Protein AF-A0A523D3I6-F1 (afdb_monomer_lite)

Foldseek 3Di:
DQDPLQVVLVVCVVVVVLVSSLVSLVVSCVVCVQDLSSLVSNLVSLVSVCVVPVDLVSLVVNVVSLVSSVVHPDDPVSVVVSVVSVVVSVVVVVVVVVVVVVVVVVVPPD

Secondary structure (DSSP, 8-state):
---HHHHHHHHHHHHT-HHHHHHHHHHHHHH-TT-HHHHHHHHHHHHHHHHHS--HHHHHHHHHHHHHHHTS---HHHHHHHHHHHHHHHHHHHHHHHHHHHHHHHTT--

Sequence (110 aa):
MSGSAYQRGRQLLKEGELADAIWAFMDELQENPDEPAGYFALMEAYQLSYTVFPDPQLLQQVKNVLVGARDQDLDEEQERLADAIERGIDAEIEARALQEGQERHEGHEG

pLDDT: mean 92.33, std 10.92, range [47.56, 98.56]

Radius of gyration: 16.26 Å; chains: 1; bounding box: 41×22×52 Å

Structure (mmCIF, N/CA/C/O backbone):
data_AF-A0A523D3I6-F1
#
_entry.id   AF-A0A523D3I6-F1
#
loop_
_atom_site.group_PDB
_atom_site.id
_atom_site.type_symbol
_atom_site.label_atom_id
_atom_site.label_alt_id
_atom_site.label_comp_id
_atom_site.label_asym_id
_atom_site.label_entity_id
_atom_site.label_seq_id
_atom_site.pdbx_PDB_ins_code
_atom_site.Cartn_x
_atom_site.Cartn_y
_atom_site.Cartn_z
_atom_site.occupancy
_atom_site.B_iso_or_equiv
_atom_site.auth_seq_id
_atom_site.auth_comp_id
_atom_site.auth_asym_id
_atom_site.auth_atom_id
_atom_site.pdbx_PDB_model_num
ATOM 1 N N . MET A 1 1 ? -10.052 4.256 16.866 1.00 47.56 1 MET A N 1
ATOM 2 C CA . MET A 1 1 ? -8.762 4.421 17.585 1.00 47.56 1 MET A CA 1
ATOM 3 C C . MET A 1 1 ? -7.803 3.481 16.889 1.00 47.56 1 MET A C 1
ATOM 5 O O . MET A 1 1 ? -8.185 2.333 16.748 1.00 47.56 1 MET A O 1
ATOM 9 N N . SER A 1 2 ? -6.645 3.936 16.409 1.00 61.56 2 SER A N 1
ATOM 10 C CA . SER A 1 2 ? -5.723 3.038 15.701 1.00 61.56 2 SER A CA 1
ATOM 11 C C . SER A 1 2 ? -5.165 1.963 16.635 1.00 61.56 2 SER A C 1
ATOM 13 O O . SER A 1 2 ? -4.827 2.272 17.785 1.00 61.56 2 SER A O 1
ATOM 15 N N . GLY A 1 3 ? -5.090 0.721 16.150 1.00 74.62 3 GLY A N 1
ATOM 16 C CA . GLY A 1 3 ? -4.553 -0.402 16.906 1.00 74.62 3 GLY A CA 1
ATOM 17 C C . GLY A 1 3 ? -3.071 -0.235 17.248 1.00 74.62 3 GLY A C 1
ATOM 18 O O . GLY A 1 3 ? -2.343 0.599 16.692 1.00 74.62 3 GLY A O 1
ATOM 19 N N . SER A 1 4 ? -2.608 -1.036 18.210 1.00 87.00 4 SER A N 1
ATOM 20 C CA . SER A 1 4 ? -1.189 -1.091 18.586 1.00 87.00 4 SER A CA 1
ATOM 21 C C . SER A 1 4 ? -0.312 -1.467 17.386 1.00 87.00 4 SER A C 1
ATOM 23 O O . SER A 1 4 ? 0.821 -0.990 17.279 1.00 87.00 4 SER A O 1
ATOM 25 N N . ALA A 1 5 ? -0.826 -2.320 16.497 1.00 92.94 5 ALA A N 1
ATOM 26 C CA . ALA A 1 5 ? -0.135 -2.775 15.301 1.00 92.94 5 ALA A CA 1
ATOM 27 C C . ALA A 1 5 ? 0.007 -1.641 14.269 1.00 92.94 5 ALA A C 1
ATOM 29 O O . ALA A 1 5 ? 1.120 -1.386 13.803 1.00 92.94 5 ALA A O 1
ATOM 30 N N . TYR A 1 6 ? -1.048 -0.852 14.029 1.00 95.88 6 TYR A N 1
ATOM 31 C CA . TYR A 1 6 ? -0.986 0.329 13.160 1.00 95.88 6 TYR A CA 1
ATOM 32 C C . TYR A 1 6 ? 0.110 1.316 13.569 1.00 95.88 6 TYR A C 1
ATOM 34 O O . TYR A 1 6 ? 0.914 1.755 12.744 1.00 95.88 6 TYR A O 1
ATOM 42 N N . GLN A 1 7 ? 0.166 1.687 14.852 1.00 96.06 7 GLN A N 1
ATOM 43 C CA . GLN A 1 7 ? 1.149 2.665 15.334 1.00 96.06 7 GLN A CA 1
ATOM 44 C C . GLN A 1 7 ? 2.581 2.159 15.152 1.00 96.06 7 GLN A C 1
ATOM 46 O O . GLN A 1 7 ? 3.458 2.920 14.732 1.00 96.06 7 GLN A O 1
ATOM 51 N N . ARG A 1 8 ? 2.801 0.866 15.412 1.00 97.00 8 ARG A N 1
ATOM 52 C CA . ARG A 1 8 ? 4.078 0.200 15.160 1.00 97.00 8 ARG A CA 1
ATOM 53 C C . ARG A 1 8 ? 4.435 0.229 13.673 1.00 97.00 8 ARG A C 1
ATOM 55 O O . ARG A 1 8 ? 5.545 0.637 13.345 1.00 97.00 8 ARG A O 1
ATOM 62 N N . GLY A 1 9 ? 3.504 -0.115 12.782 1.00 97.81 9 GLY A N 1
ATOM 63 C CA . GLY A 1 9 ? 3.719 -0.055 11.333 1.00 97.81 9 GLY A CA 1
ATOM 64 C C . GLY A 1 9 ? 4.097 1.349 10.854 1.00 97.81 9 GLY A C 1
ATOM 65 O O . GLY A 1 9 ? 5.062 1.517 10.109 1.00 97.81 9 GLY A O 1
ATOM 66 N N . ARG A 1 10 ? 3.420 2.394 11.355 1.00 98.00 10 ARG A N 1
ATOM 67 C CA . ARG A 1 10 ? 3.763 3.795 11.035 1.00 98.00 10 ARG A CA 1
ATOM 68 C C . ARG A 1 10 ? 5.162 4.183 11.511 1.00 98.00 10 ARG A C 1
ATOM 70 O O . ARG A 1 10 ? 5.792 5.022 10.869 1.00 98.00 10 ARG A O 1
ATOM 77 N N . GLN A 1 11 ? 5.624 3.642 12.637 1.00 98.06 11 GLN A N 1
ATOM 78 C CA . GLN A 1 11 ? 6.975 3.896 13.134 1.00 98.06 11 GLN A CA 1
ATOM 79 C C . GLN A 1 11 ? 8.024 3.188 12.269 1.00 98.06 11 GLN A C 1
ATOM 81 O O . GLN A 1 11 ? 8.970 3.834 11.829 1.00 98.06 11 GLN A O 1
ATOM 86 N N . LEU A 1 12 ? 7.803 1.913 11.944 1.00 98.38 12 LEU A N 1
ATOM 87 C CA . LEU A 1 12 ? 8.688 1.121 11.083 1.00 98.38 12 LEU A CA 1
ATOM 88 C C . LEU A 1 12 ? 8.820 1.730 9.679 1.00 98.38 12 LEU A C 1
ATOM 90 O O . LEU A 1 12 ? 9.926 1.834 9.155 1.00 98.38 12 LEU A O 1
ATOM 94 N N . LEU A 1 13 ? 7.724 2.249 9.108 1.00 97.25 13 LEU A N 1
ATOM 95 C CA . LEU A 1 13 ? 7.772 2.998 7.846 1.00 97.25 13 LEU A CA 1
ATOM 96 C C . LEU A 1 13 ? 8.708 4.208 7.907 1.00 97.25 13 LEU A C 1
ATOM 98 O O . LEU A 1 13 ? 9.458 4.449 6.966 1.00 97.25 13 LEU A O 1
ATOM 102 N N . LYS A 1 14 ? 8.680 4.974 9.005 1.00 97.00 14 LYS A N 1
ATOM 103 C CA . LYS A 1 14 ? 9.562 6.142 9.179 1.00 97.00 14 LYS A CA 1
ATOM 104 C C . LYS A 1 14 ? 11.027 5.744 9.316 1.00 97.00 14 LYS A C 1
ATOM 106 O O . LYS A 1 14 ? 11.898 6.523 8.942 1.00 97.00 14 LYS A O 1
ATOM 111 N N . GLU A 1 15 ? 11.284 4.569 9.875 1.00 97.62 15 GLU A N 1
ATOM 112 C CA . GLU A 1 15 ? 12.625 4.007 10.042 1.00 97.62 15 GLU A CA 1
ATOM 113 C C . GLU A 1 15 ? 13.148 3.357 8.750 1.00 97.62 15 GLU A C 1
ATOM 115 O O . GLU A 1 15 ? 14.345 3.116 8.633 1.00 97.62 15 GLU A O 1
ATOM 120 N N . GLY A 1 16 ? 12.282 3.147 7.751 1.00 96.94 16 GLY A N 1
ATOM 121 C CA . GLY A 1 16 ? 12.629 2.477 6.497 1.00 96.94 16 GLY A CA 1
ATOM 122 C C . GLY A 1 16 ? 12.625 0.950 6.598 1.00 96.94 16 GLY A C 1
ATOM 123 O O . GLY A 1 16 ? 13.046 0.276 5.661 1.00 96.94 16 GLY A O 1
ATOM 124 N N . GLU A 1 17 ? 12.117 0.396 7.699 1.00 98.19 17 GLU A N 1
ATOM 125 C CA . GLU A 1 17 ? 11.983 -1.044 7.931 1.00 98.19 17 GLU A CA 1
ATOM 126 C C . GLU A 1 17 ? 10.724 -1.568 7.218 1.00 98.19 17 GLU A C 1
ATOM 128 O O . GLU A 1 17 ? 9.708 -1.904 7.828 1.00 98.19 17 GLU A O 1
ATOM 133 N N . LEU A 1 18 ? 10.765 -1.562 5.882 1.00 98.06 18 LEU A N 1
ATOM 134 C CA . LEU A 1 18 ? 9.585 -1.745 5.028 1.00 98.06 18 LEU A CA 1
ATOM 135 C C . LEU A 1 18 ? 8.917 -3.116 5.205 1.00 98.06 18 LEU A C 1
ATOM 137 O O . LEU A 1 18 ? 7.691 -3.198 5.264 1.00 98.06 18 LEU A O 1
ATOM 141 N N . ALA A 1 19 ? 9.708 -4.185 5.326 1.00 97.88 19 ALA A N 1
ATOM 142 C CA . ALA A 1 19 ? 9.178 -5.536 5.505 1.00 97.88 19 ALA A CA 1
ATOM 143 C C . ALA A 1 19 ? 8.427 -5.675 6.838 1.00 97.88 19 ALA A C 1
ATOM 145 O O . ALA A 1 19 ? 7.302 -6.172 6.867 1.00 97.88 19 ALA A O 1
ATOM 146 N N . ASP A 1 20 ? 9.015 -5.187 7.930 1.00 98.19 20 ASP A N 1
ATOM 147 C CA . ASP A 1 20 ? 8.387 -5.234 9.251 1.00 98.19 20 ASP A CA 1
ATOM 148 C C . ASP A 1 20 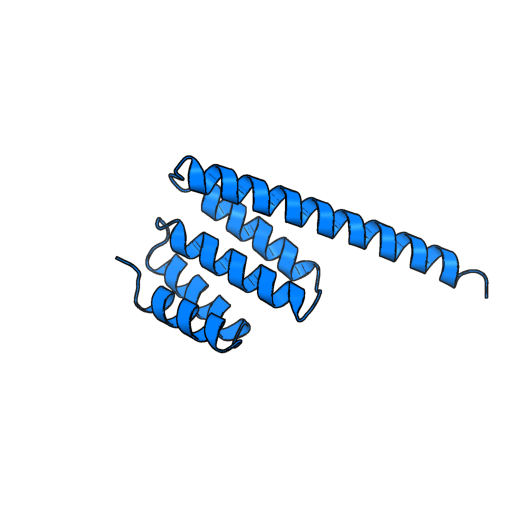? 7.158 -4.319 9.324 1.00 98.19 20 ASP A C 1
ATOM 150 O O . ASP A 1 20 ? 6.177 -4.652 9.991 1.00 98.19 20 ASP A O 1
ATOM 154 N N . ALA A 1 21 ? 7.175 -3.182 8.620 1.00 98.50 21 ALA A N 1
ATOM 155 C CA . ALA A 1 21 ? 6.011 -2.310 8.516 1.00 98.50 21 ALA A CA 1
ATOM 156 C C . ALA A 1 21 ? 4.831 -3.008 7.825 1.00 98.50 21 ALA A C 1
ATOM 158 O O . ALA A 1 21 ? 3.709 -2.933 8.324 1.00 98.50 21 ALA A O 1
ATOM 159 N N . ILE A 1 22 ? 5.086 -3.722 6.721 1.00 98.44 22 ILE A N 1
ATOM 160 C CA . ILE A 1 22 ? 4.077 -4.533 6.026 1.00 98.44 22 ILE A CA 1
ATOM 161 C C . ILE A 1 22 ? 3.470 -5.556 6.989 1.00 98.44 22 ILE A C 1
ATOM 163 O O . ILE A 1 22 ? 2.248 -5.610 7.112 1.00 98.44 22 ILE A O 1
ATOM 167 N N . TRP A 1 23 ? 4.299 -6.310 7.720 1.00 98.25 23 TRP A N 1
ATOM 168 C CA . TRP A 1 23 ? 3.812 -7.277 8.710 1.00 98.25 23 TRP A CA 1
ATOM 169 C C . TRP A 1 23 ? 2.935 -6.623 9.779 1.00 98.25 23 TRP A C 1
ATOM 171 O O . TRP A 1 23 ? 1.844 -7.110 10.056 1.00 98.25 23 TRP A O 1
ATOM 181 N N . ALA A 1 24 ? 3.359 -5.482 10.327 1.00 98.12 24 ALA A N 1
ATOM 182 C CA . ALA A 1 24 ? 2.585 -4.771 11.339 1.00 98.12 24 ALA A CA 1
ATOM 183 C C . ALA A 1 24 ? 1.226 -4.269 10.813 1.00 98.12 24 ALA A C 1
ATOM 185 O O . ALA A 1 24 ? 0.243 -4.293 11.548 1.00 98.12 24 ALA A O 1
ATOM 186 N N . PHE A 1 25 ? 1.134 -3.834 9.553 1.00 98.25 25 PHE A N 1
ATOM 187 C CA . PHE A 1 25 ? -0.158 -3.453 8.972 1.00 98.25 25 PHE A CA 1
ATOM 188 C C . PHE A 1 25 ? -1.023 -4.656 8.595 1.00 98.25 25 PHE A C 1
ATOM 190 O O . PHE A 1 25 ? -2.243 -4.571 8.688 1.00 98.25 25 PHE A O 1
ATOM 197 N N . MET A 1 26 ? -0.427 -5.786 8.211 1.00 97.81 26 MET A N 1
ATOM 198 C CA . MET A 1 26 ? -1.182 -7.028 8.040 1.00 97.81 26 MET A CA 1
ATOM 199 C C . MET A 1 26 ? -1.798 -7.489 9.366 1.00 97.81 26 MET A C 1
ATOM 201 O O . MET A 1 26 ? -2.960 -7.886 9.375 1.00 97.81 26 MET A O 1
ATOM 205 N N . ASP A 1 27 ? -1.056 -7.396 10.473 1.00 97.19 27 ASP A N 1
ATOM 206 C CA . ASP A 1 27 ? -1.577 -7.676 11.816 1.00 97.19 27 ASP A CA 1
ATOM 207 C C . ASP A 1 27 ? -2.703 -6.695 12.190 1.00 97.19 27 ASP A C 1
ATOM 209 O O . ASP A 1 27 ? -3.745 -7.117 12.687 1.00 97.19 27 ASP A O 1
ATOM 213 N N . GLU A 1 28 ? -2.554 -5.401 11.875 1.00 96.06 28 GLU A N 1
ATOM 214 C CA . GLU A 1 28 ? -3.621 -4.408 12.074 1.00 96.06 28 GLU A CA 1
ATOM 215 C C . GLU A 1 28 ? -4.908 -4.800 11.345 1.00 96.06 28 GLU A C 1
ATOM 217 O O . GLU A 1 28 ? -5.980 -4.711 11.931 1.00 96.06 28 GLU A O 1
ATOM 222 N N . LEU A 1 29 ? -4.818 -5.262 10.096 1.00 95.94 29 LEU A N 1
ATOM 223 C CA . LEU A 1 29 ? -5.992 -5.684 9.328 1.00 95.94 29 LEU A CA 1
ATOM 224 C C . LEU A 1 29 ? -6.621 -6.984 9.847 1.00 95.94 29 LEU A C 1
ATOM 226 O O . LEU A 1 29 ? -7.785 -7.250 9.561 1.00 95.94 29 LEU A O 1
ATOM 230 N N . GLN A 1 30 ? -5.890 -7.797 10.613 1.00 95.06 30 GLN A N 1
ATOM 231 C CA . GLN A 1 30 ? -6.485 -8.934 11.319 1.00 95.06 30 GLN A CA 1
ATOM 232 C C . GLN A 1 30 ? -7.261 -8.486 12.561 1.00 95.06 30 GLN A C 1
ATOM 234 O O . GLN A 1 30 ? -8.300 -9.066 12.874 1.00 95.06 30 GLN A O 1
ATOM 239 N N . GLU A 1 31 ? -6.758 -7.477 13.275 1.00 93.69 31 GLU A N 1
ATOM 240 C CA . GLU A 1 31 ? -7.389 -6.956 14.491 1.00 93.69 31 GLU A CA 1
ATOM 241 C C . GLU A 1 31 ? -8.561 -6.013 14.185 1.00 93.69 31 GLU A C 1
ATOM 243 O O . GLU A 1 31 ? -9.594 -6.077 14.852 1.00 93.69 31 GLU A O 1
ATOM 248 N N . ASN A 1 32 ? -8.411 -5.166 13.167 1.00 93.94 32 ASN A N 1
ATOM 249 C CA . ASN A 1 32 ? -9.350 -4.123 12.763 1.00 93.94 32 ASN A CA 1
ATOM 250 C C . ASN A 1 32 ? -9.600 -4.191 11.241 1.00 93.94 32 ASN A C 1
ATOM 252 O O . ASN A 1 32 ? -9.175 -3.297 10.504 1.00 93.94 32 ASN A O 1
ATOM 256 N N . PRO A 1 33 ? -10.284 -5.242 10.748 1.00 94.25 33 PRO A N 1
ATOM 257 C CA . PRO A 1 33 ? -10.519 -5.439 9.315 1.00 94.25 33 PRO A CA 1
ATOM 258 C C . PRO A 1 33 ? -11.432 -4.379 8.692 1.00 94.25 33 PRO A C 1
ATOM 260 O O . PRO A 1 33 ? -11.387 -4.193 7.486 1.00 94.25 33 PRO A O 1
ATOM 263 N N . ASP A 1 34 ? -12.230 -3.672 9.495 1.00 93.44 34 ASP A N 1
ATOM 264 C CA . ASP A 1 34 ? -13.194 -2.682 8.999 1.00 93.44 34 ASP A CA 1
ATOM 265 C C . ASP A 1 34 ? -12.630 -1.247 8.997 1.00 93.44 34 ASP A C 1
ATOM 267 O O . ASP A 1 34 ? -13.368 -0.287 8.787 1.00 93.44 34 ASP A O 1
ATOM 271 N N . GLU A 1 35 ? -11.335 -1.064 9.294 1.00 92.69 35 GLU A N 1
ATOM 272 C CA . GLU A 1 35 ? -10.700 0.254 9.405 1.00 92.69 35 GLU A CA 1
ATOM 273 C C . GLU A 1 35 ? -9.924 0.602 8.115 1.00 92.69 35 GLU A C 1
ATOM 275 O O . GLU A 1 35 ? -8.824 0.077 7.890 1.00 92.69 35 GLU A O 1
ATOM 280 N N . PRO A 1 36 ? -10.415 1.545 7.281 1.00 95.38 36 PRO A N 1
ATOM 281 C CA . PRO A 1 36 ? -9.776 1.892 6.008 1.00 95.38 36 PRO A CA 1
ATOM 282 C C . PRO A 1 36 ? -8.319 2.339 6.150 1.00 95.38 36 PRO A C 1
ATOM 284 O O . PRO A 1 36 ? -7.486 2.064 5.282 1.00 95.38 36 PRO A O 1
ATOM 287 N N . ALA A 1 37 ? -7.976 2.999 7.262 1.00 94.75 37 ALA A N 1
ATOM 288 C CA . ALA A 1 37 ? -6.626 3.495 7.508 1.00 94.75 37 ALA A CA 1
ATOM 289 C C . ALA A 1 37 ? -5.561 2.383 7.464 1.00 94.75 37 ALA A C 1
ATOM 291 O O . ALA A 1 37 ? -4.446 2.632 6.996 1.00 94.75 37 ALA A O 1
ATOM 292 N N . GLY A 1 38 ? -5.894 1.162 7.903 1.00 96.56 38 GLY A N 1
ATOM 293 C CA . GLY A 1 38 ? -4.989 0.012 7.843 1.00 96.56 38 GLY A CA 1
ATOM 294 C C . GLY A 1 38 ? -4.659 -0.393 6.406 1.00 96.56 38 GLY A C 1
ATOM 295 O O . GLY A 1 38 ? -3.491 -0.597 6.071 1.00 96.56 38 GLY A O 1
ATOM 296 N N . TYR A 1 39 ? -5.666 -0.411 5.529 1.00 98.25 39 TYR A N 1
ATOM 297 C CA . TYR A 1 39 ? -5.490 -0.743 4.115 1.00 98.25 39 TYR A CA 1
ATOM 298 C C . TYR A 1 39 ? -4.616 0.285 3.403 1.00 98.25 39 TYR A C 1
ATOM 300 O O . TYR A 1 39 ? -3.661 -0.086 2.719 1.00 98.25 39 TYR A O 1
ATOM 308 N N . PHE A 1 40 ? -4.893 1.579 3.592 1.00 98.06 40 PHE A N 1
ATOM 309 C CA . PHE A 1 40 ? -4.092 2.637 2.970 1.00 98.06 40 PHE A CA 1
ATOM 310 C C . PHE A 1 40 ? -2.641 2.627 3.453 1.00 98.06 40 PHE A C 1
ATOM 312 O O . PHE A 1 40 ? -1.732 2.800 2.643 1.00 98.06 40 PHE A O 1
ATOM 319 N N . ALA A 1 41 ? -2.400 2.364 4.738 1.00 97.94 41 ALA A N 1
ATOM 320 C CA . ALA A 1 41 ? -1.043 2.262 5.262 1.00 97.94 41 ALA A CA 1
ATOM 321 C C . ALA A 1 41 ? -0.291 1.026 4.730 1.00 97.94 41 ALA A C 1
ATOM 323 O O . ALA A 1 41 ? 0.904 1.110 4.437 1.00 97.94 41 ALA A O 1
ATOM 324 N N . LEU A 1 42 ? -0.980 -0.103 4.538 1.00 98.56 42 LEU A N 1
ATOM 325 C CA . LEU A 1 42 ? -0.393 -1.288 3.912 1.00 98.56 42 LEU A CA 1
ATOM 326 C C . LEU A 1 42 ? -0.068 -1.048 2.425 1.00 98.56 42 LEU A C 1
ATOM 328 O O . LEU A 1 42 ? 1.012 -1.424 1.966 1.00 98.56 42 LEU A O 1
ATOM 332 N N . MET A 1 43 ? -0.953 -0.373 1.683 1.00 98.50 43 MET A N 1
ATOM 333 C CA . MET A 1 43 ? -0.688 0.045 0.300 1.00 98.50 43 MET A CA 1
ATOM 334 C C . MET A 1 43 ? 0.525 0.981 0.212 1.00 98.50 43 MET A C 1
ATOM 336 O O . MET A 1 43 ? 1.409 0.746 -0.612 1.00 98.50 43 MET A O 1
ATOM 340 N N . GLU A 1 44 ? 0.612 1.979 1.098 1.00 98.31 44 GLU A N 1
ATOM 341 C CA . GLU A 1 44 ? 1.766 2.884 1.220 1.00 98.31 44 GLU A CA 1
ATOM 342 C C . GLU A 1 44 ? 3.066 2.086 1.427 1.00 98.31 44 GLU A C 1
ATOM 344 O O . GLU A 1 44 ? 4.061 2.322 0.739 1.00 98.31 44 GLU A O 1
ATOM 349 N N . ALA A 1 45 ? 3.056 1.087 2.315 1.00 98.38 45 ALA A N 1
ATOM 350 C CA . ALA A 1 45 ? 4.229 0.262 2.591 1.00 98.38 45 ALA A CA 1
ATOM 351 C C . ALA A 1 45 ? 4.677 -0.591 1.392 1.00 98.38 45 ALA A C 1
ATOM 353 O O . ALA A 1 45 ? 5.878 -0.683 1.112 1.00 98.38 45 ALA A O 1
ATOM 354 N N . TYR A 1 46 ? 3.739 -1.164 0.633 1.00 98.56 46 TYR A N 1
ATOM 355 C CA . TYR A 1 46 ? 4.064 -1.875 -0.606 1.00 98.56 46 TYR A CA 1
ATOM 356 C C . TYR A 1 46 ? 4.589 -0.937 -1.704 1.00 98.56 46 TYR A C 1
ATOM 358 O O . TYR A 1 46 ? 5.565 -1.278 -2.373 1.00 98.56 46 TYR A O 1
ATOM 366 N N . GLN A 1 47 ? 4.011 0.257 -1.869 1.00 97.75 47 GLN A N 1
ATOM 367 C CA . GLN A 1 47 ? 4.475 1.246 -2.853 1.00 97.75 47 GLN A CA 1
ATOM 368 C C . GLN A 1 47 ? 5.880 1.779 -2.527 1.00 97.75 47 GLN A C 1
ATOM 370 O O . GLN A 1 47 ? 6.723 1.927 -3.418 1.00 97.75 47 GLN A O 1
ATOM 375 N N . LEU A 1 48 ? 6.173 2.020 -1.247 1.00 97.56 48 LEU A N 1
ATOM 376 C CA . LEU A 1 48 ? 7.522 2.377 -0.804 1.00 97.56 48 LEU A CA 1
ATOM 377 C C . LEU A 1 48 ? 8.509 1.228 -1.037 1.00 97.56 48 LEU A C 1
ATOM 379 O O . LEU A 1 48 ? 9.607 1.463 -1.540 1.00 97.56 48 LEU A O 1
ATOM 383 N N . SER A 1 49 ? 8.102 -0.014 -0.759 1.00 98.00 49 SER A N 1
ATOM 384 C CA . SER A 1 49 ? 8.911 -1.203 -1.061 1.00 98.00 49 SER A CA 1
ATOM 385 C C . SER A 1 49 ? 9.233 -1.300 -2.545 1.00 98.00 49 SER A C 1
ATOM 387 O O . SER A 1 49 ? 10.385 -1.535 -2.890 1.00 98.00 49 SER A O 1
ATOM 389 N N . TYR A 1 50 ? 8.256 -1.035 -3.414 1.00 97.00 50 TYR A N 1
ATOM 390 C CA . TYR A 1 50 ? 8.451 -1.013 -4.862 1.00 97.00 50 TYR A CA 1
ATOM 391 C C . TYR A 1 50 ? 9.451 0.066 -5.302 1.00 97.00 50 TYR A C 1
ATOM 393 O O . TYR A 1 50 ? 10.283 -0.164 -6.176 1.00 97.00 50 TYR A O 1
ATOM 401 N N . THR A 1 51 ? 9.421 1.235 -4.661 1.00 95.44 51 THR A N 1
ATOM 402 C CA . THR A 1 51 ? 10.347 2.334 -4.977 1.00 95.44 51 THR A CA 1
ATOM 403 C C . THR A 1 51 ? 11.805 1.953 -4.686 1.00 95.44 51 THR A C 1
ATOM 405 O O . THR A 1 51 ? 12.710 2.381 -5.401 1.00 95.44 51 THR A O 1
ATOM 408 N N . VAL A 1 52 ? 12.044 1.138 -3.652 1.00 95.88 52 VAL A N 1
ATOM 409 C CA . VAL A 1 52 ? 13.386 0.663 -3.268 1.00 95.88 52 VAL A CA 1
ATOM 410 C C . VAL A 1 52 ? 13.784 -0.603 -4.034 1.00 95.88 52 VAL A C 1
ATOM 412 O O . VAL A 1 52 ? 14.928 -0.736 -4.467 1.00 95.88 52 VAL A O 1
ATOM 415 N N . PHE A 1 53 ? 12.837 -1.519 -4.220 1.00 94.12 53 PHE A N 1
ATOM 416 C CA . PHE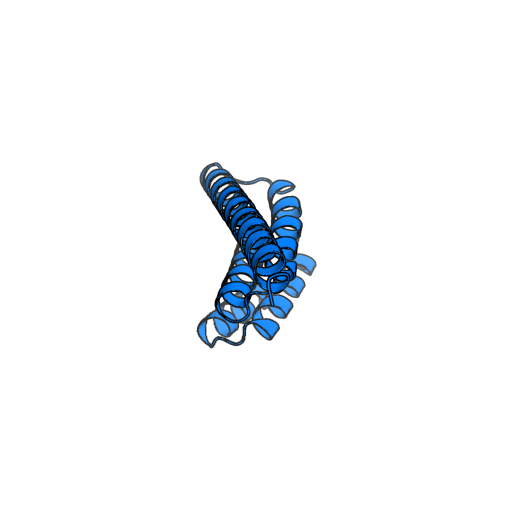 A 1 53 ? 13.000 -2.802 -4.895 1.00 94.12 53 PHE A CA 1
ATOM 417 C C . PHE A 1 53 ? 11.901 -2.941 -5.951 1.00 94.12 53 PHE A C 1
ATOM 419 O O . PHE A 1 53 ? 10.809 -3.402 -5.622 1.00 94.12 53 PHE A O 1
ATOM 426 N N . PRO A 1 54 ? 12.158 -2.546 -7.210 1.00 93.12 54 PRO A N 1
ATOM 427 C CA . PRO A 1 54 ? 11.123 -2.470 -8.238 1.00 93.12 54 PRO A CA 1
ATOM 428 C C . PRO A 1 54 ? 10.671 -3.839 -8.779 1.00 93.12 54 PRO A C 1
ATOM 430 O O . PRO A 1 54 ? 10.892 -4.178 -9.942 1.00 93.12 54 PRO A O 1
ATOM 433 N N . ASP A 1 55 ? 10.042 -4.634 -7.915 1.00 92.38 55 ASP A N 1
ATOM 434 C CA . ASP A 1 55 ? 9.426 -5.924 -8.211 1.00 92.38 55 ASP A CA 1
ATOM 435 C C . ASP A 1 55 ? 7.931 -5.721 -8.536 1.00 92.38 55 ASP A C 1
ATOM 437 O O . ASP A 1 55 ? 7.171 -5.276 -7.667 1.00 92.38 55 ASP A O 1
ATOM 441 N N . PRO A 1 56 ? 7.469 -6.064 -9.754 1.00 90.06 56 PRO A N 1
ATOM 442 C CA . PRO A 1 56 ? 6.060 -5.970 -10.136 1.00 90.06 56 PRO A CA 1
ATOM 443 C C . PRO A 1 56 ? 5.096 -6.722 -9.206 1.00 90.06 56 PRO A C 1
ATOM 445 O O . PRO A 1 56 ? 3.926 -6.349 -9.103 1.00 90.06 56 PRO A O 1
ATOM 448 N N . GLN A 1 57 ? 5.558 -7.754 -8.492 1.00 92.75 57 GLN A N 1
ATOM 449 C CA . GLN A 1 57 ? 4.724 -8.464 -7.520 1.00 92.75 57 GLN A CA 1
ATOM 450 C C . GLN A 1 57 ? 4.274 -7.555 -6.372 1.00 92.75 57 GLN A C 1
ATOM 452 O O . GLN A 1 57 ? 3.174 -7.742 -5.855 1.00 92.75 57 GLN A O 1
ATOM 457 N N . LEU A 1 58 ? 5.070 -6.545 -6.000 1.00 96.69 58 LEU A N 1
ATOM 458 C CA . LEU A 1 58 ? 4.694 -5.577 -4.967 1.00 96.69 58 LEU A CA 1
ATOM 459 C C . LEU A 1 58 ? 3.518 -4.715 -5.424 1.00 96.69 58 LEU A C 1
ATOM 461 O O . LEU A 1 58 ? 2.576 -4.525 -4.661 1.00 96.69 58 LEU A O 1
ATOM 465 N N . LEU A 1 59 ? 3.515 -4.273 -6.684 1.00 96.12 59 LEU A N 1
ATOM 466 C CA . LEU A 1 59 ? 2.383 -3.544 -7.263 1.00 96.12 59 LEU A CA 1
ATOM 467 C C . LEU A 1 59 ? 1.114 -4.401 -7.301 1.00 96.12 59 LEU A C 1
ATOM 469 O O . LEU A 1 59 ? 0.026 -3.910 -7.005 1.00 96.12 59 LEU A O 1
ATOM 473 N N . GLN A 1 60 ? 1.251 -5.700 -7.580 1.00 94.88 60 GLN A N 1
ATOM 474 C CA . GLN A 1 60 ? 0.123 -6.625 -7.506 1.00 94.88 60 GLN A CA 1
ATOM 475 C C . GLN A 1 60 ? -0.423 -6.760 -6.075 1.00 94.88 60 GLN A C 1
ATOM 477 O O . GLN A 1 60 ? -1.639 -6.841 -5.901 1.00 94.88 60 GLN A O 1
ATOM 482 N N . GLN A 1 61 ? 0.436 -6.738 -5.048 1.00 97.88 61 GLN A N 1
ATOM 483 C CA . GLN A 1 61 ? -0.035 -6.708 -3.659 1.00 97.88 61 GLN A CA 1
ATOM 484 C C . GLN A 1 61 ? -0.810 -5.428 -3.348 1.00 97.88 61 GLN A C 1
ATOM 486 O O . GLN A 1 61 ? -1.858 -5.513 -2.713 1.00 97.88 61 GLN A O 1
ATOM 491 N N . VAL A 1 62 ? -0.383 -4.267 -3.860 1.00 98.06 62 VAL A N 1
ATOM 492 C CA . VAL A 1 62 ? -1.160 -3.027 -3.699 1.00 98.06 62 VAL A CA 1
ATOM 493 C C . VAL A 1 62 ? -2.567 -3.188 -4.288 1.00 98.06 62 VAL A C 1
ATOM 495 O O . VAL A 1 62 ? -3.536 -2.847 -3.616 1.00 98.06 62 VAL A O 1
ATOM 498 N N . LYS A 1 63 ? -2.713 -3.785 -5.484 1.00 97.25 63 LYS A N 1
ATOM 499 C CA . LYS A 1 63 ? -4.041 -4.056 -6.076 1.00 97.25 63 LYS A CA 1
ATOM 500 C C . LYS A 1 63 ? -4.892 -4.982 -5.207 1.00 97.25 63 LYS A C 1
ATOM 502 O O . LYS A 1 63 ? -6.081 -4.738 -5.043 1.00 97.25 63 LYS A O 1
ATOM 507 N N . ASN A 1 64 ? -4.299 -6.031 -4.640 1.00 97.19 64 ASN A N 1
ATOM 508 C CA . ASN A 1 64 ? -5.027 -6.964 -3.776 1.00 97.19 64 ASN A CA 1
ATOM 509 C C . ASN A 1 64 ? -5.545 -6.270 -2.507 1.00 97.19 64 ASN A C 1
ATOM 511 O O . ASN A 1 64 ? -6.688 -6.479 -2.109 1.00 97.19 64 ASN A O 1
ATOM 515 N N . VAL A 1 65 ? -4.717 -5.423 -1.891 1.00 98.00 65 VAL A N 1
ATOM 516 C CA . VAL A 1 65 ? -5.104 -4.644 -0.707 1.00 98.00 65 VAL A CA 1
ATOM 517 C C . VAL A 1 65 ? -6.162 -3.602 -1.066 1.00 98.00 65 VAL A C 1
ATOM 519 O O . VAL A 1 65 ? -7.110 -3.426 -0.309 1.00 98.00 65 VAL A O 1
ATOM 522 N N . LEU A 1 66 ? -6.051 -2.962 -2.234 1.00 97.81 66 LEU A N 1
ATOM 523 C CA . LEU A 1 66 ? -7.032 -2.000 -2.735 1.00 97.81 66 LEU A CA 1
ATOM 524 C C . LEU A 1 66 ? -8.428 -2.616 -2.885 1.00 97.81 66 LEU A C 1
ATOM 526 O O . LEU A 1 66 ? -9.409 -1.969 -2.533 1.00 97.81 66 LEU A O 1
ATOM 530 N N . VAL A 1 67 ? -8.525 -3.859 -3.371 1.00 96.94 67 VAL A N 1
ATOM 531 C CA . VAL A 1 67 ? -9.806 -4.585 -3.425 1.00 96.94 67 VAL A CA 1
ATOM 532 C C . VAL A 1 67 ? -10.411 -4.686 -2.026 1.00 96.94 67 VAL A C 1
ATOM 534 O O . VAL A 1 67 ? -11.557 -4.300 -1.834 1.00 96.94 67 VAL A O 1
ATOM 537 N N . GLY A 1 68 ? -9.616 -5.104 -1.036 1.00 95.62 68 GLY A N 1
ATOM 538 C CA . GLY A 1 68 ? -10.076 -5.172 0.351 1.00 95.62 68 GLY A CA 1
ATOM 539 C C . GLY A 1 68 ? -10.447 -3.809 0.945 1.00 95.62 68 GLY A C 1
ATOM 540 O O . GLY A 1 68 ? -11.373 -3.738 1.746 1.00 95.62 68 GLY A O 1
ATOM 541 N N . ALA A 1 69 ? -9.773 -2.731 0.531 1.00 96.44 69 ALA A N 1
ATOM 542 C CA . ALA A 1 69 ? -10.104 -1.368 0.940 1.00 96.44 69 ALA A CA 1
ATOM 543 C C . ALA A 1 69 ? -11.461 -0.917 0.378 1.00 96.44 69 ALA A C 1
ATOM 545 O O . ALA A 1 69 ? -12.243 -0.310 1.097 1.00 96.44 69 ALA A O 1
ATOM 546 N N . ARG A 1 70 ? -11.747 -1.230 -0.893 1.00 95.56 70 ARG A N 1
ATOM 547 C CA . ARG A 1 70 ?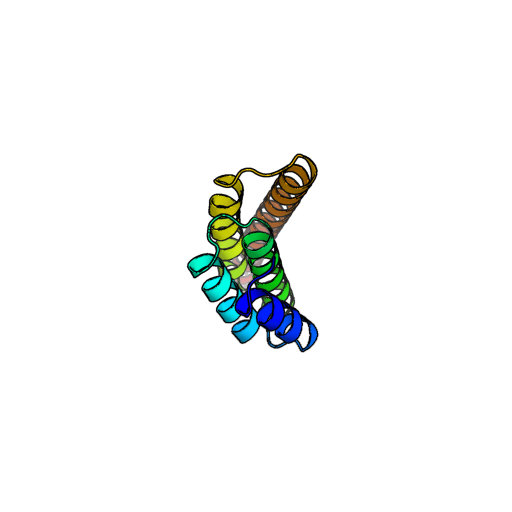 -13.019 -0.894 -1.561 1.00 95.56 70 ARG A CA 1
ATOM 548 C C . ARG A 1 70 ? -14.212 -1.692 -1.032 1.00 95.56 70 ARG A C 1
ATOM 550 O O . ARG A 1 70 ? -15.347 -1.269 -1.217 1.00 95.56 70 ARG A O 1
ATOM 557 N N . ASP A 1 71 ? -13.964 -2.827 -0.384 1.00 95.25 71 ASP A N 1
ATOM 558 C CA . ASP A 1 71 ? -15.007 -3.570 0.328 1.00 95.25 71 ASP A CA 1
ATOM 559 C C . ASP A 1 71 ? -15.424 -2.876 1.644 1.00 95.25 71 ASP A C 1
ATOM 561 O O . ASP A 1 71 ? -16.422 -3.269 2.251 1.00 95.25 71 ASP A O 1
ATOM 565 N N . GLN A 1 72 ? -14.688 -1.843 2.078 1.00 92.44 72 GLN A N 1
ATOM 566 C CA . GLN A 1 72 ? -15.006 -1.037 3.260 1.00 92.44 72 GLN A CA 1
ATOM 567 C C . GLN A 1 72 ? -15.903 0.159 2.915 1.00 92.44 72 GLN A C 1
ATOM 569 O O . GLN A 1 72 ? -16.009 0.573 1.762 1.00 92.44 72 GLN A O 1
ATOM 574 N N . ASP A 1 73 ? -16.528 0.754 3.935 1.00 93.06 73 ASP A N 1
ATOM 575 C CA . ASP A 1 73 ? -17.316 1.988 3.797 1.00 93.06 73 ASP A CA 1
ATOM 576 C C . ASP A 1 73 ? -16.382 3.206 3.675 1.00 93.06 73 ASP A C 1
ATOM 578 O O . ASP A 1 73 ? -16.101 3.903 4.654 1.00 93.06 73 ASP A O 1
ATOM 582 N N . LEU A 1 74 ? -15.824 3.400 2.477 1.00 96.44 74 LEU A N 1
ATOM 583 C CA . LEU A 1 74 ? -14.912 4.497 2.175 1.00 96.44 74 LEU A CA 1
ATOM 584 C C . LEU A 1 74 ? -15.662 5.827 2.040 1.00 96.44 74 LEU A C 1
ATOM 586 O O . LEU A 1 74 ? -16.709 5.922 1.396 1.00 96.44 74 LEU A O 1
ATOM 590 N N . ASP A 1 75 ? -15.083 6.892 2.589 1.00 97.25 75 ASP A N 1
ATOM 591 C CA . ASP A 1 75 ? -15.556 8.245 2.308 1.00 97.25 75 ASP A CA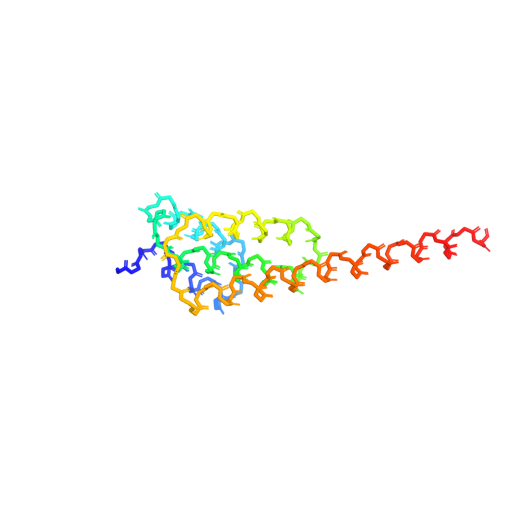 1
ATOM 592 C C . ASP A 1 75 ? -15.117 8.741 0.911 1.00 97.25 75 ASP A C 1
ATOM 594 O O . ASP A 1 75 ? -14.297 8.137 0.216 1.00 97.25 75 ASP A O 1
ATOM 598 N N . GLU A 1 76 ? -15.659 9.882 0.473 1.00 97.88 76 GLU A N 1
ATOM 599 C CA . GLU A 1 76 ? -15.370 10.450 -0.854 1.00 97.88 76 GLU A CA 1
ATOM 600 C C . GLU A 1 76 ? -13.881 10.802 -1.057 1.00 97.88 76 GLU A C 1
ATOM 602 O O . GLU A 1 76 ? -13.376 10.828 -2.182 1.00 97.88 76 GLU A O 1
ATOM 607 N N . GLU A 1 77 ? -13.149 11.126 0.008 1.00 97.75 77 GLU A N 1
ATOM 608 C CA . GLU A 1 77 ? -11.715 11.391 -0.085 1.00 97.75 77 GLU A CA 1
ATOM 609 C C . GLU A 1 77 ? -10.927 10.092 -0.255 1.00 97.75 77 GLU A C 1
ATOM 611 O O . GLU A 1 77 ? -10.055 10.013 -1.125 1.00 97.75 77 GLU A O 1
ATOM 616 N N . GLN A 1 78 ? -11.284 9.068 0.511 1.00 97.38 78 GLN A N 1
ATOM 617 C CA . GLN A 1 78 ? -10.699 7.737 0.449 1.00 97.38 78 GLN A CA 1
ATOM 618 C C . GLN A 1 78 ? -10.955 7.065 -0.903 1.00 97.38 78 GLN A C 1
ATOM 620 O O . GLN A 1 78 ? -10.019 6.520 -1.483 1.00 97.38 78 GLN A O 1
ATOM 625 N N . GLU A 1 79 ? -12.160 7.179 -1.464 1.00 98.12 79 GLU A N 1
ATOM 626 C CA . GLU A 1 79 ? -12.467 6.681 -2.813 1.00 98.12 79 GLU A CA 1
ATOM 627 C C . GLU A 1 79 ? -11.615 7.371 -3.884 1.00 98.12 79 GLU A C 1
ATOM 629 O O . GLU A 1 79 ? -11.013 6.725 -4.743 1.00 98.12 79 GLU A O 1
ATOM 634 N N . ARG A 1 80 ? -11.466 8.701 -3.806 1.00 98.12 80 ARG A N 1
ATOM 635 C CA . ARG A 1 80 ? -10.601 9.438 -4.743 1.00 98.12 80 ARG A CA 1
ATOM 636 C C . ARG A 1 80 ? -9.139 9.019 -4.630 1.00 98.12 80 ARG A C 1
ATOM 638 O O . ARG A 1 80 ? -8.433 8.995 -5.643 1.00 98.12 80 ARG A O 1
ATOM 645 N N . LEU A 1 81 ? -8.675 8.722 -3.419 1.00 97.69 81 LEU A N 1
ATOM 646 C CA . LEU A 1 81 ? -7.325 8.223 -3.183 1.00 97.69 81 LEU A CA 1
ATOM 647 C C . LEU A 1 81 ? -7.152 6.802 -3.736 1.00 97.69 81 LEU A C 1
ATOM 649 O O . LEU A 1 81 ? -6.180 6.556 -4.446 1.00 97.69 81 LEU A O 1
ATOM 653 N N . ALA A 1 82 ? -8.102 5.903 -3.473 1.00 97.88 82 ALA A N 1
ATOM 654 C CA . ALA A 1 82 ? -8.151 4.546 -4.016 1.00 97.88 82 ALA A CA 1
ATOM 655 C C . ALA A 1 82 ? -8.071 4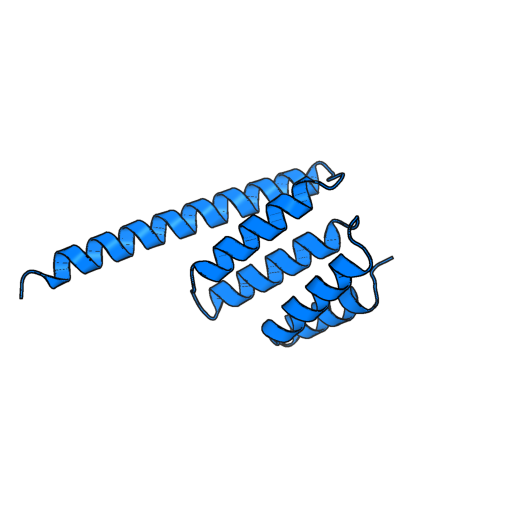.552 -5.552 1.00 97.88 82 ALA A C 1
ATOM 657 O O . ALA A 1 82 ? -7.208 3.902 -6.142 1.00 97.88 82 ALA A O 1
ATOM 658 N N . ASP A 1 83 ? -8.884 5.389 -6.194 1.00 98.19 83 ASP A N 1
ATOM 659 C CA . ASP A 1 83 ? -8.878 5.614 -7.638 1.00 98.19 83 ASP A CA 1
ATOM 660 C C . ASP A 1 83 ? -7.529 6.134 -8.165 1.00 98.19 83 ASP A C 1
ATOM 662 O O . ASP A 1 83 ? -7.080 5.769 -9.255 1.00 98.19 83 ASP A O 1
ATOM 666 N N . ALA A 1 84 ? -6.884 7.047 -7.432 1.00 98.19 84 ALA A N 1
ATOM 667 C CA . ALA A 1 84 ? -5.585 7.588 -7.820 1.00 98.19 84 ALA A CA 1
ATOM 668 C C . ALA A 1 84 ? -4.474 6.536 -7.710 1.00 98.19 84 ALA A C 1
ATOM 670 O O . ALA A 1 84 ? -3.628 6.453 -8.603 1.00 98.19 84 ALA A O 1
ATOM 671 N N . ILE A 1 85 ? -4.508 5.725 -6.651 1.00 97.69 85 ILE A N 1
ATOM 672 C CA . ILE A 1 85 ? -3.594 4.602 -6.439 1.00 97.69 85 ILE A CA 1
ATOM 673 C C . ILE A 1 85 ? -3.747 3.583 -7.572 1.00 97.69 85 ILE A C 1
ATOM 675 O O . ILE A 1 85 ? -2.746 3.220 -8.188 1.00 97.69 85 ILE A O 1
ATOM 679 N N . GLU A 1 86 ? -4.979 3.178 -7.896 1.00 97.56 86 GLU A N 1
ATOM 680 C CA . GLU A 1 86 ? -5.259 2.201 -8.956 1.00 97.56 86 GLU A CA 1
ATOM 681 C C . GLU A 1 86 ? -4.693 2.641 -10.306 1.00 97.56 86 GLU A C 1
ATOM 683 O O . GLU A 1 86 ? -3.911 1.917 -10.923 1.00 97.56 86 GLU A O 1
ATOM 688 N N . ARG A 1 87 ? -5.004 3.877 -10.721 1.00 97.88 87 ARG A N 1
ATOM 689 C CA . ARG A 1 87 ? -4.493 4.438 -11.978 1.00 97.88 87 ARG A CA 1
ATOM 690 C C . ARG A 1 87 ? -2.968 4.500 -12.012 1.00 97.88 87 ARG A C 1
ATOM 692 O O . ARG A 1 87 ? -2.378 4.256 -13.060 1.00 97.88 87 ARG A O 1
ATOM 699 N N . GLY A 1 88 ? -2.336 4.853 -10.892 1.00 96.56 88 GLY A N 1
ATOM 700 C CA . GLY A 1 88 ? -0.878 4.909 -10.793 1.00 96.56 88 GLY A CA 1
ATOM 701 C C . GLY A 1 88 ? -0.234 3.534 -10.962 1.00 96.56 88 GLY A C 1
ATOM 702 O O . GLY A 1 88 ? 0.748 3.402 -11.687 1.00 96.56 88 GLY A O 1
ATOM 703 N N . ILE A 1 89 ? -0.815 2.505 -10.342 1.00 96.00 89 ILE A N 1
ATOM 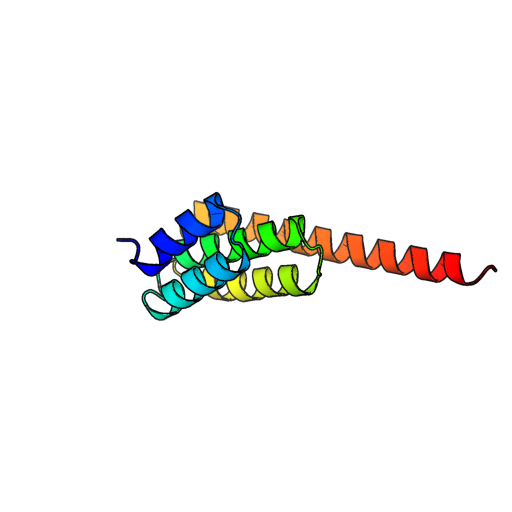704 C CA . ILE A 1 89 ? -0.328 1.127 -10.451 1.00 96.00 89 ILE A CA 1
ATOM 705 C C . ILE A 1 89 ? -0.488 0.595 -11.872 1.00 96.00 89 ILE A C 1
ATOM 707 O O . ILE A 1 89 ? 0.460 0.031 -12.416 1.00 96.00 89 ILE A O 1
ATOM 711 N N . ASP A 1 90 ? -1.663 0.773 -12.476 1.00 94.81 90 ASP A N 1
ATOM 712 C CA . ASP A 1 90 ? -1.927 0.275 -13.826 1.00 94.81 90 ASP A CA 1
ATOM 713 C C . ASP A 1 90 ? -0.975 0.910 -14.850 1.00 94.81 90 ASP A C 1
ATOM 715 O O . ASP A 1 90 ? -0.407 0.198 -15.681 1.00 94.81 90 ASP A O 1
ATOM 719 N N . ALA A 1 91 ? -0.720 2.218 -14.733 1.00 95.44 91 ALA A N 1
ATOM 720 C CA . ALA A 1 91 ? 0.236 2.918 -15.588 1.00 95.44 91 ALA A CA 1
ATOM 721 C C . ALA A 1 91 ? 1.673 2.391 -15.424 1.00 95.44 91 ALA A C 1
ATOM 723 O O . ALA A 1 91 ? 2.382 2.211 -16.413 1.00 95.44 91 ALA A O 1
ATOM 724 N N . GLU A 1 92 ? 2.108 2.122 -14.191 1.00 95.19 92 GLU A N 1
ATOM 725 C CA . GLU A 1 92 ? 3.460 1.623 -13.916 1.00 95.19 92 GLU A CA 1
ATOM 726 C C . GLU A 1 92 ? 3.663 0.189 -14.431 1.00 95.19 92 GLU A C 1
ATOM 728 O O . GLU A 1 92 ? 4.700 -0.130 -15.018 1.00 95.19 92 GLU A O 1
ATOM 733 N N . ILE A 1 93 ? 2.657 -0.676 -14.263 1.00 90.81 93 ILE A N 1
ATOM 734 C CA . ILE A 1 93 ? 2.683 -2.046 -14.794 1.00 90.81 93 ILE A CA 1
ATOM 735 C C . ILE A 1 93 ? 2.757 -2.021 -16.325 1.00 90.81 93 ILE A C 1
ATOM 737 O O . ILE A 1 93 ? 3.565 -2.744 -16.914 1.00 90.81 93 ILE A O 1
ATOM 741 N N . GLU A 1 94 ? 1.946 -1.184 -16.977 1.00 92.06 94 GLU A N 1
ATOM 742 C CA . GLU A 1 94 ? 1.969 -1.030 -18.434 1.00 92.06 94 GLU A CA 1
ATOM 743 C C . GLU A 1 94 ? 3.328 -0.508 -18.924 1.00 92.06 94 GLU A C 1
ATOM 745 O O . GLU A 1 94 ? 3.909 -1.074 -19.854 1.00 92.06 94 GLU A O 1
ATOM 750 N N . ALA A 1 95 ? 3.878 0.517 -18.264 1.00 91.69 95 ALA A N 1
ATOM 751 C CA . ALA A 1 95 ? 5.180 1.083 -18.606 1.00 91.69 95 ALA A CA 1
ATOM 752 C C . ALA A 1 95 ? 6.297 0.029 -18.554 1.00 91.69 95 ALA A C 1
ATOM 754 O O . ALA A 1 95 ? 7.116 -0.047 -19.475 1.00 91.69 95 ALA A O 1
ATOM 755 N N . ARG A 1 96 ? 6.302 -0.833 -17.530 1.00 88.31 96 ARG A N 1
ATOM 756 C CA . ARG A 1 96 ? 7.266 -1.939 -17.437 1.00 88.31 96 ARG A CA 1
ATOM 757 C C . ARG A 1 96 ? 7.087 -2.986 -18.520 1.00 88.31 96 ARG A C 1
ATOM 759 O O . ARG A 1 96 ? 8.074 -3.414 -19.113 1.00 88.31 96 ARG A O 1
ATOM 766 N N . ALA A 1 97 ? 5.851 -3.388 -18.805 1.00 88.31 97 ALA A N 1
ATOM 767 C CA . ALA A 1 97 ? 5.582 -4.370 -19.851 1.00 88.31 97 ALA A CA 1
ATOM 768 C C . ALA A 1 97 ? 6.096 -3.891 -21.222 1.00 88.31 97 ALA A C 1
ATOM 770 O O . ALA A 1 97 ? 6.637 -4.683 -21.998 1.00 88.31 97 ALA A O 1
ATOM 771 N N . LEU A 1 98 ? 5.977 -2.588 -21.501 1.00 90.12 98 LEU A N 1
ATOM 772 C CA . LEU A 1 98 ? 6.529 -1.970 -22.706 1.00 90.12 98 LEU A CA 1
ATOM 773 C C . LEU A 1 98 ? 8.064 -1.983 -22.715 1.00 90.12 98 LEU A C 1
ATOM 775 O O . LEU A 1 98 ? 8.648 -2.365 -23.730 1.00 90.12 98 LEU A O 1
ATOM 779 N N . GLN A 1 99 ? 8.711 -1.617 -21.603 1.00 87.25 99 GLN A N 1
ATOM 780 C CA . GLN A 1 99 ? 10.175 -1.640 -21.473 1.00 87.25 99 GLN A CA 1
ATOM 781 C C . GLN A 1 99 ? 10.745 -3.046 -21.690 1.00 87.25 99 GLN A C 1
ATOM 783 O O . GLN A 1 99 ? 11.633 -3.231 -22.520 1.00 87.25 99 GLN A O 1
ATOM 788 N N . GLU A 1 100 ? 10.182 -4.061 -21.032 1.00 85.19 100 GLU A N 1
ATOM 789 C CA . GLU A 1 100 ? 10.623 -5.449 -21.207 1.00 85.19 100 GLU A CA 1
ATOM 790 C C . GLU A 1 100 ? 10.429 -5.947 -22.647 1.00 85.19 100 GLU A C 1
ATOM 792 O O . GLU A 1 100 ? 11.233 -6.730 -23.157 1.00 85.19 100 GLU A O 1
ATOM 797 N N . GLY A 1 101 ? 9.355 -5.516 -23.316 1.00 84.56 101 GLY A N 1
ATOM 798 C CA . GLY A 1 101 ? 9.122 -5.825 -24.724 1.00 84.56 101 GLY A CA 1
ATOM 799 C C . GLY A 1 101 ? 10.212 -5.246 -25.628 1.00 84.56 101 GLY A C 1
ATOM 800 O O . GLY A 1 101 ? 10.707 -5.944 -26.513 1.00 84.56 101 GLY A O 1
ATOM 801 N N . GLN A 1 102 ? 10.620 -4.000 -25.382 1.00 83.62 102 GLN A N 1
ATOM 802 C CA . GLN A 1 102 ? 11.678 -3.320 -26.136 1.00 83.62 102 GLN A CA 1
ATOM 803 C C . GLN A 1 102 ? 13.042 -3.996 -25.938 1.00 83.62 102 GLN A C 1
ATOM 805 O O . GLN A 1 102 ? 13.706 -4.326 -26.920 1.00 83.62 102 GLN A O 1
ATOM 810 N N . GLU A 1 103 ? 13.412 -4.312 -24.696 1.00 80.81 103 GLU A N 1
ATOM 811 C CA . GLU A 1 103 ? 14.685 -4.977 -24.376 1.00 80.81 103 GLU A CA 1
ATOM 812 C C . GLU A 1 103 ? 14.817 -6.359 -25.040 1.00 80.81 103 GLU A C 1
ATOM 814 O O . GLU A 1 103 ? 15.888 -6.736 -25.523 1.00 80.81 103 GLU A O 1
ATOM 819 N N . ARG A 1 104 ? 13.719 -7.123 -25.125 1.00 74.69 104 ARG A N 1
ATOM 820 C CA . ARG A 1 104 ? 13.713 -8.439 -25.793 1.00 74.69 104 ARG A CA 1
ATOM 821 C C . ARG A 1 104 ? 13.907 -8.340 -27.304 1.00 74.69 104 ARG A C 1
ATOM 823 O O . ARG A 1 104 ? 14.478 -9.255 -27.893 1.00 74.69 104 ARG A O 1
ATOM 830 N N . HIS A 1 105 ? 13.429 -7.267 -27.931 1.00 65.19 105 HIS A N 1
ATOM 831 C CA . HIS A 1 105 ? 13.601 -7.050 -29.366 1.00 65.19 105 HIS A CA 1
ATOM 832 C C . HIS A 1 105 ? 15.026 -6.601 -29.718 1.00 65.19 105 HIS A C 1
ATOM 834 O O . HIS A 1 105 ? 15.563 -7.053 -30.726 1.00 65.19 105 HIS A O 1
ATOM 840 N N . GLU A 1 106 ? 15.669 -5.796 -28.871 1.00 65.31 106 GLU A N 1
ATOM 841 C CA . GLU A 1 106 ? 17.048 -5.331 -29.087 1.00 65.31 106 GLU A CA 1
ATOM 842 C C . GLU A 1 106 ? 18.101 -6.419 -28.791 1.00 65.31 106 GLU A C 1
ATOM 844 O O . GLU A 1 106 ? 19.159 -6.459 -29.418 1.00 65.31 106 GLU A O 1
ATOM 849 N N . GLY A 1 107 ? 17.802 -7.370 -27.899 1.00 59.06 107 GLY A N 1
ATOM 850 C CA . GLY A 1 107 ? 18.693 -8.487 -27.554 1.00 59.06 107 GLY A CA 1
ATOM 851 C C . GLY A 1 107 ? 18.792 -9.626 -28.585 1.00 59.06 107 GLY A C 1
ATOM 852 O O . GLY A 1 107 ? 19.452 -10.630 -28.311 1.00 59.06 107 GLY A O 1
ATOM 853 N N . HIS A 1 108 ? 18.126 -9.533 -29.740 1.00 56.16 108 HIS A N 1
ATOM 854 C CA . HIS A 1 108 ? 18.141 -10.562 -30.797 1.00 56.16 108 HIS A CA 1
ATOM 855 C C . HIS A 1 108 ? 18.873 -10.149 -32.086 1.00 56.16 108 HIS A C 1
ATOM 857 O O . HIS A 1 108 ? 18.938 -10.948 -33.018 1.00 56.16 108 HIS A O 1
ATOM 863 N N . GLU A 1 109 ? 19.478 -8.957 -32.137 1.00 53.09 109 GLU A N 1
ATOM 864 C CA . GLU A 1 109 ? 20.252 -8.481 -33.301 1.00 53.09 109 GLU A CA 1
ATOM 865 C C . GLU A 1 109 ? 21.788 -8.619 -33.149 1.00 53.09 109 GLU A C 1
ATOM 867 O O . GLU A 1 109 ? 22.539 -7.965 -33.873 1.00 53.09 109 GLU A O 1
ATOM 872 N N . GLY A 1 110 ? 22.271 -9.468 -32.230 1.00 49.72 110 GLY A N 1
ATOM 873 C CA . GLY A 1 110 ? 23.704 -9.700 -31.959 1.00 49.72 110 GLY A CA 1
ATOM 874 C C . GLY A 1 110 ? 24.299 -10.943 -32.613 1.00 49.72 110 GLY A C 1
ATOM 875 O O . GLY A 1 110 ? 23.697 -12.030 -32.457 1.00 49.72 110 GLY A O 1
#